Protein AF-A0A1F4D8T1-F1 (afdb_monomer_lite)

Foldseek 3Di:
DVPDDDDDDDDDDDDDDDDDPVQPDDDPVSVVVVCVVPPPPDDDDDPDPPDPNNVVVVVVVPPDDDDDDDDPPDDPVVLVVVLVVLVVCCVDPVSQVVCVVVVHHDDRDHPVVVVVVVVVVCVVVVVVCVVVVPDDD

Secondary structure (DSSP, 8-state):
--S-----------------TTS--SSHHHHHHHHHHSTTT-----SSTTSHHHHHHHHHHTPPP------TT--HHHHHHHHHHHHHHTT-HHHHHHHHHTTPPP----HHHHHHHHHHHHHHHHHHHHHTT----

pLDDT: mean 84.12, std 7.88, range [50.38, 94.56]

Sequence (137 aa):
MKDFTYIANMCSFPLLLVSHPSLPVKNVKELIALAKARPNEIVYSSPGVGNTGHLAAALFESYAWGGMIGPANMPRDVVNRLNQAIVDTLKQKDVIDRMLSEGTVPTPSSPDEFLSYMKSELKKWGDVVKMAGIKPE

Radius of gyration: 20.07 Å; chains: 1; bounding box: 47×39×62 Å

Structure (mmCIF, N/CA/C/O backbone):
data_AF-A0A1F4D8T1-F1
#
_entry.id   AF-A0A1F4D8T1-F1
#
loop_
_atom_site.group_PDB
_atom_site.id
_atom_site.type_symbol
_atom_site.label_atom_id
_atom_site.label_alt_id
_atom_site.label_comp_id
_atom_site.label_asym_id
_atom_site.label_entity_id
_atom_site.label_seq_id
_atom_site.pdbx_PDB_ins_code
_atom_site.Cartn_x
_atom_site.Cartn_y
_atom_site.Cartn_z
_atom_site.occupancy
_atom_site.B_iso_or_equiv
_atom_site.auth_seq_id
_atom_site.auth_comp_id
_atom_site.auth_asym_id
_atom_site.auth_atom_id
_atom_site.pdbx_PDB_model_num
ATOM 1 N N . MET A 1 1 ? -24.060 5.078 -28.770 1.00 50.38 1 MET A N 1
ATOM 2 C CA . MET A 1 1 ? -23.381 3.761 -28.880 1.00 50.38 1 MET A CA 1
ATOM 3 C C . MET A 1 1 ? -24.058 2.805 -29.872 1.00 50.38 1 MET A C 1
ATOM 5 O O . MET A 1 1 ? -23.586 1.689 -30.008 1.00 50.38 1 MET A O 1
ATOM 9 N N . LYS A 1 2 ? -25.120 3.215 -30.591 1.00 52.91 2 LYS A N 1
ATOM 10 C CA 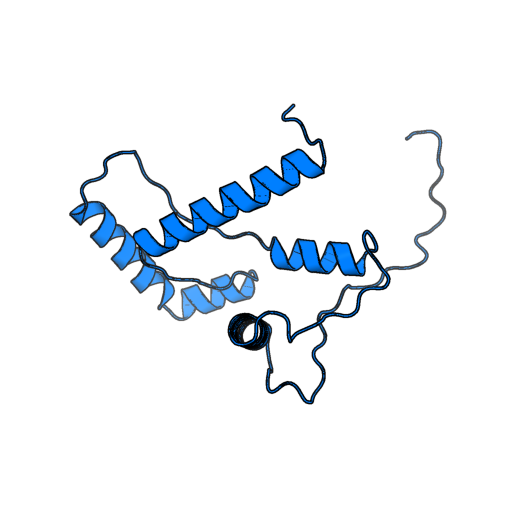. LYS A 1 2 ? -25.773 2.390 -31.629 1.00 52.91 2 LYS A CA 1
ATOM 11 C C . LYS A 1 2 ? -25.198 2.612 -33.039 1.00 52.91 2 LYS A C 1
ATOM 13 O O . LYS A 1 2 ? -25.586 1.911 -33.961 1.00 52.91 2 LYS A O 1
ATOM 18 N N . ASP A 1 3 ? -24.257 3.544 -33.183 1.00 74.44 3 ASP A N 1
ATOM 19 C CA . ASP A 1 3 ? -23.748 4.015 -34.479 1.00 74.44 3 ASP A CA 1
ATOM 20 C C . ASP A 1 3 ? -22.433 3.340 -34.912 1.00 74.44 3 ASP A C 1
ATOM 22 O O . ASP A 1 3 ? -21.837 3.731 -35.910 1.00 74.44 3 ASP A O 1
ATOM 26 N N . PHE A 1 4 ? -21.959 2.330 -34.172 1.00 80.69 4 PHE A N 1
ATOM 27 C CA . PHE A 1 4 ? -20.694 1.647 -34.456 1.00 80.69 4 PHE A CA 1
ATOM 28 C C . PHE A 1 4 ? -20.877 0.130 -34.551 1.00 80.69 4 PHE A C 1
ATOM 30 O O . PHE A 1 4 ? -21.527 -0.479 -33.704 1.00 80.69 4 PHE A O 1
ATOM 37 N N . THR A 1 5 ? -20.256 -0.477 -35.568 1.00 80.06 5 THR A N 1
ATOM 38 C CA . THR A 1 5 ? -20.125 -1.936 -35.713 1.00 80.06 5 THR A CA 1
ATOM 39 C C . THR A 1 5 ? -18.718 -2.349 -35.288 1.00 80.06 5 THR A C 1
ATOM 41 O O . THR A 1 5 ? -17.734 -1.841 -35.822 1.00 80.06 5 THR A O 1
ATOM 44 N N . TYR A 1 6 ? -18.611 -3.253 -34.316 1.00 81.88 6 TYR A N 1
ATOM 45 C CA . TYR A 1 6 ? -17.326 -3.751 -33.819 1.00 81.88 6 TYR A CA 1
ATOM 46 C C . TYR A 1 6 ? -16.722 -4.747 -34.818 1.00 81.88 6 TYR A C 1
ATOM 48 O O . TYR A 1 6 ? -17.368 -5.734 -35.158 1.00 81.88 6 TYR A O 1
ATOM 56 N N . ILE A 1 7 ? -15.498 -4.486 -35.289 1.00 84.94 7 ILE A N 1
ATOM 57 C CA . ILE A 1 7 ? -14.837 -5.297 -36.328 1.00 84.94 7 ILE A CA 1
ATOM 58 C C . ILE A 1 7 ? -13.901 -6.349 -35.712 1.00 84.94 7 ILE A C 1
ATOM 60 O O . ILE A 1 7 ? -14.091 -7.535 -35.958 1.00 84.94 7 ILE A O 1
ATOM 64 N N . ALA A 1 8 ? -12.915 -5.951 -34.897 1.00 77.38 8 ALA A N 1
ATOM 65 C CA . ALA A 1 8 ? -12.037 -6.877 -34.167 1.00 77.38 8 ALA A CA 1
ATOM 66 C C . ALA A 1 8 ? -11.209 -6.158 -33.082 1.00 77.38 8 ALA A C 1
ATOM 68 O O . ALA A 1 8 ? -10.909 -4.970 -33.210 1.00 77.38 8 ALA A O 1
ATOM 69 N N . ASN A 1 9 ? -10.791 -6.885 -32.037 1.00 75.56 9 ASN A N 1
ATOM 70 C CA . ASN A 1 9 ? -9.726 -6.449 -31.125 1.00 75.56 9 ASN A CA 1
ATOM 71 C C . ASN A 1 9 ? -8.366 -6.764 -31.770 1.00 75.56 9 ASN A C 1
ATOM 73 O O . ASN A 1 9 ? -8.139 -7.906 -32.159 1.00 75.56 9 ASN A O 1
ATOM 77 N N . MET A 1 10 ? -7.484 -5.769 -31.902 1.00 75.62 10 MET A N 1
ATOM 78 C CA . MET A 1 10 ? -6.197 -5.961 -32.583 1.00 75.62 10 MET A CA 1
ATOM 79 C C . MET A 1 10 ? -5.034 -6.266 -31.637 1.00 75.62 10 MET A C 1
ATOM 81 O O . MET A 1 10 ? -4.175 -7.068 -31.985 1.00 75.62 10 MET A O 1
ATOM 85 N N . CYS A 1 11 ? -4.989 -5.643 -30.457 1.00 60.56 11 CYS A N 1
ATOM 86 C CA . CYS A 1 11 ? -3.886 -5.811 -29.516 1.00 60.56 11 CYS A CA 1
ATOM 87 C C . CYS A 1 11 ? -4.378 -5.707 -28.072 1.00 60.56 11 CYS A C 1
ATOM 89 O O . CYS A 1 11 ? -5.151 -4.812 -27.727 1.00 60.56 11 CYS A O 1
ATOM 91 N N . SER A 1 12 ? -3.827 -6.563 -27.215 1.00 76.75 12 SER A N 1
ATOM 92 C CA . SER A 1 12 ? -3.880 -6.432 -25.763 1.00 76.75 12 SER A CA 1
ATOM 93 C C . SER A 1 12 ? -2.467 -6.631 -25.227 1.00 76.75 12 SER A C 1
ATOM 95 O O . SER A 1 12 ? -1.820 -7.623 -25.561 1.00 76.75 12 SER A O 1
ATOM 97 N N . PHE A 1 13 ? -1.972 -5.679 -24.437 1.00 71.25 13 PHE A N 1
ATOM 98 C CA . PHE A 1 13 ? -0.647 -5.756 -23.826 1.00 71.25 13 PHE A CA 1
ATOM 99 C C . PHE A 1 13 ? -0.795 -5.691 -22.307 1.00 71.25 13 PHE A C 1
ATOM 101 O O . PHE A 1 13 ? -1.361 -4.716 -21.802 1.00 71.25 13 PHE A O 1
ATOM 108 N N . PRO A 1 14 ? -0.302 -6.694 -21.562 1.00 75.81 14 PRO A N 1
ATOM 109 C CA . PRO A 1 14 ? -0.266 -6.604 -20.114 1.00 75.81 14 PRO A CA 1
ATOM 110 C C . PRO A 1 14 ? 0.752 -5.541 -19.692 1.00 75.81 14 PRO A C 1
ATOM 112 O O . PRO A 1 14 ? 1.855 -5.460 -20.235 1.00 75.81 14 PRO A O 1
ATOM 115 N N . LEU A 1 15 ? 0.392 -4.739 -18.694 1.00 81.50 15 LEU A N 1
ATOM 116 C CA . LEU A 1 15 ? 1.333 -3.846 -18.028 1.00 81.50 15 LEU A CA 1
ATOM 117 C C . LEU A 1 15 ? 2.127 -4.658 -17.008 1.00 81.50 15 LEU A C 1
ATOM 119 O O . LEU A 1 15 ? 1.545 -5.270 -16.115 1.00 81.50 15 LEU A O 1
ATOM 123 N N . LEU A 1 16 ? 3.450 -4.675 -17.155 1.00 84.12 16 LEU A N 1
ATOM 124 C CA . LEU A 1 16 ? 4.348 -5.440 -16.295 1.00 84.12 16 LEU A CA 1
ATOM 125 C C . LEU A 1 16 ? 5.261 -4.503 -15.511 1.00 84.12 16 LEU A C 1
ATOM 127 O O . LEU A 1 16 ? 5.843 -3.574 -16.071 1.00 84.12 16 LEU A O 1
ATOM 131 N N . LEU A 1 17 ? 5.430 -4.792 -14.222 1.00 85.88 17 LEU A N 1
ATOM 132 C CA . LEU A 1 17 ? 6.467 -4.182 -13.402 1.00 85.88 17 LEU A CA 1
ATOM 133 C C . LEU A 1 17 ? 7.744 -5.021 -13.519 1.00 85.88 17 LEU A C 1
ATOM 135 O O . LEU A 1 17 ? 7.758 -6.185 -13.124 1.00 85.88 17 LEU A O 1
ATOM 139 N N . VAL A 1 18 ? 8.812 -4.432 -14.058 1.00 86.06 18 VAL A N 1
ATOM 140 C CA . VAL A 1 18 ? 10.098 -5.110 -14.273 1.00 86.06 18 VAL A CA 1
ATOM 141 C C . VAL A 1 18 ? 11.210 -4.307 -13.607 1.00 86.06 18 VAL A C 1
ATOM 143 O O . VAL A 1 18 ? 11.374 -3.120 -13.884 1.00 86.06 18 VAL A O 1
ATOM 146 N N . SER A 1 19 ? 11.987 -4.951 -12.737 1.00 89.25 19 SER A N 1
ATOM 147 C CA . SER A 1 19 ? 13.187 -4.371 -12.127 1.00 89.25 19 SER A CA 1
ATOM 148 C C . SER A 1 19 ? 14.446 -4.820 -12.866 1.00 89.25 19 SER A C 1
ATOM 150 O O . SER A 1 19 ? 14.559 -5.977 -13.272 1.00 89.25 19 SER A O 1
ATOM 152 N N . HIS A 1 20 ? 15.424 -3.924 -13.006 1.00 88.69 20 HIS A N 1
ATOM 153 C CA . HIS A 1 20 ? 16.726 -4.279 -13.573 1.00 88.69 20 HIS A CA 1
ATOM 154 C C . HIS A 1 20 ? 17.476 -5.263 -12.645 1.00 88.69 20 HIS A C 1
ATOM 156 O O . HIS A 1 20 ? 17.452 -5.047 -11.431 1.00 88.69 20 HIS A O 1
ATOM 162 N N . PRO A 1 21 ? 18.193 -6.286 -13.161 1.00 88.38 21 PRO A N 1
ATOM 163 C CA . PRO A 1 21 ? 18.888 -7.286 -12.335 1.00 88.38 21 PRO A CA 1
ATOM 164 C C . PRO A 1 21 ? 19.937 -6.731 -11.361 1.00 88.38 21 PRO A C 1
ATOM 166 O O . PRO A 1 21 ? 20.321 -7.413 -10.417 1.00 88.38 21 PRO A O 1
ATOM 169 N N . SER A 1 22 ? 20.421 -5.504 -11.584 1.00 90.12 22 SER A N 1
ATOM 170 C CA . SER A 1 22 ? 21.349 -4.831 -10.662 1.00 90.12 22 SER A CA 1
ATOM 171 C C . SER A 1 22 ? 20.680 -4.332 -9.380 1.00 90.12 22 SER A C 1
ATOM 173 O O . SER A 1 22 ? 21.378 -3.998 -8.424 1.00 90.12 22 SER A O 1
ATOM 175 N N . LEU A 1 23 ? 19.348 -4.229 -9.354 1.00 89.62 23 LEU A N 1
ATOM 176 C CA . LEU A 1 23 ? 18.618 -3.908 -8.137 1.00 89.62 23 LEU A CA 1
ATOM 177 C C . LEU A 1 23 ? 18.536 -5.178 -7.280 1.00 89.62 23 LEU A C 1
ATOM 179 O O . LEU A 1 23 ? 18.072 -6.206 -7.772 1.00 89.62 23 LEU A O 1
ATOM 183 N N . PRO A 1 24 ? 18.944 -5.133 -6.000 1.00 90.19 24 PRO A N 1
ATOM 184 C CA . PRO A 1 24 ? 18.922 -6.294 -5.114 1.00 90.19 24 PRO A CA 1
ATOM 185 C C . PRO A 1 24 ? 17.504 -6.554 -4.577 1.00 90.19 24 PRO A C 1
ATOM 187 O O . PRO A 1 24 ? 17.299 -6.630 -3.370 1.00 90.19 24 PRO A O 1
ATOM 190 N N . VAL A 1 25 ? 16.513 -6.632 -5.469 1.00 93.19 25 VAL A N 1
ATOM 191 C CA . VAL A 1 25 ? 15.096 -6.823 -5.139 1.00 93.19 25 VAL A CA 1
ATOM 192 C C . VAL A 1 25 ? 14.527 -7.964 -5.972 1.00 93.19 25 VAL A C 1
ATOM 194 O O . VAL A 1 25 ? 14.773 -8.061 -7.172 1.00 93.19 25 VAL A O 1
ATOM 197 N N . LYS A 1 26 ? 13.773 -8.850 -5.330 1.00 89.31 26 LYS A N 1
ATOM 198 C CA . LYS A 1 26 ? 13.195 -10.051 -5.953 1.00 89.31 26 LYS A CA 1
ATOM 199 C C . LYS A 1 26 ? 11.677 -10.013 -6.030 1.00 89.31 26 LYS A C 1
ATOM 201 O O . LYS A 1 26 ? 11.063 -10.892 -6.626 1.00 89.31 26 LYS A O 1
ATOM 206 N N . ASN A 1 27 ? 11.065 -9.028 -5.389 1.00 85.25 27 ASN A N 1
ATOM 207 C CA . ASN A 1 27 ? 9.624 -8.879 -5.318 1.00 85.25 27 ASN A CA 1
ATOM 208 C C . ASN A 1 27 ? 9.244 -7.408 -5.117 1.00 85.25 27 ASN A C 1
ATOM 210 O O . ASN A 1 27 ? 10.075 -6.546 -4.823 1.00 85.25 27 ASN A O 1
ATOM 214 N N . VAL A 1 28 ? 7.948 -7.141 -5.254 1.00 86.06 28 VAL A N 1
ATOM 215 C CA . VAL A 1 28 ? 7.363 -5.804 -5.129 1.00 86.06 28 VAL A CA 1
ATOM 216 C C . VAL A 1 28 ? 7.621 -5.189 -3.749 1.00 86.06 28 VAL A C 1
ATOM 218 O O . VAL A 1 28 ? 7.919 -4.002 -3.654 1.00 86.06 28 VAL A O 1
ATOM 221 N N . LYS A 1 29 ? 7.561 -5.987 -2.675 1.00 81.56 29 LYS A N 1
ATOM 222 C CA . LYS A 1 29 ? 7.782 -5.512 -1.301 1.00 81.56 29 LYS A CA 1
ATOM 223 C C . LYS A 1 29 ? 9.200 -4.971 -1.116 1.00 81.56 29 LYS A C 1
ATOM 225 O O . LYS A 1 29 ? 9.373 -3.891 -0.556 1.00 81.56 29 LYS A O 1
ATOM 230 N N . GLU A 1 30 ? 10.199 -5.694 -1.612 1.00 86.44 30 GLU A N 1
ATOM 231 C CA . GLU A 1 30 ? 11.603 -5.275 -1.589 1.00 86.44 30 GLU A CA 1
ATOM 232 C C . GLU A 1 30 ? 11.841 -4.040 -2.462 1.00 86.44 30 GLU A C 1
ATOM 234 O O . GLU A 1 30 ? 12.541 -3.125 -2.033 1.00 86.44 30 GLU A O 1
ATOM 239 N N . LEU A 1 31 ? 11.209 -3.961 -3.639 1.00 88.81 31 LEU A N 1
ATOM 240 C CA . LEU A 1 31 ? 11.286 -2.781 -4.504 1.00 88.81 31 LEU A CA 1
ATOM 241 C C . LEU A 1 31 ? 10.703 -1.533 -3.827 1.00 88.81 31 LEU A C 1
ATOM 243 O O . LEU A 1 31 ? 11.338 -0.481 -3.842 1.00 88.81 31 LEU A O 1
ATOM 247 N N . ILE A 1 32 ? 9.535 -1.650 -3.185 1.00 85.88 32 ILE A N 1
ATOM 248 C CA . ILE A 1 32 ? 8.918 -0.551 -2.428 1.00 85.88 32 ILE A CA 1
ATOM 249 C C . ILE A 1 32 ? 9.809 -0.143 -1.250 1.00 85.88 32 ILE A C 1
ATOM 251 O O . ILE A 1 32 ? 10.022 1.048 -1.027 1.00 85.88 32 ILE A O 1
ATOM 255 N N . ALA A 1 33 ? 10.338 -1.111 -0.494 1.00 86.31 33 ALA A N 1
ATOM 256 C CA . ALA A 1 33 ? 11.232 -0.831 0.626 1.00 86.31 33 ALA A CA 1
ATOM 257 C C . ALA A 1 33 ? 12.499 -0.092 0.164 1.00 86.31 33 ALA A C 1
ATOM 259 O O . ALA A 1 33 ? 12.891 0.898 0.781 1.00 86.31 33 ALA A O 1
ATOM 260 N N . LEU A 1 34 ? 13.091 -0.522 -0.955 1.00 89.31 34 LEU A N 1
ATOM 261 C CA . LEU A 1 34 ? 14.260 0.120 -1.550 1.00 89.31 34 LEU A CA 1
ATOM 262 C C . LEU A 1 34 ? 13.948 1.545 -2.027 1.00 89.31 34 LEU A C 1
ATOM 264 O O . LEU A 1 34 ? 14.711 2.460 -1.728 1.00 89.31 34 LEU A O 1
ATOM 268 N N . ALA A 1 35 ? 12.820 1.747 -2.712 1.00 88.19 35 ALA A N 1
ATOM 269 C CA . ALA A 1 35 ? 12.391 3.064 -3.180 1.00 88.19 35 ALA A CA 1
ATOM 270 C C . ALA A 1 35 ? 12.125 4.041 -2.021 1.00 88.19 35 ALA A C 1
ATOM 272 O O . ALA A 1 35 ? 12.488 5.211 -2.108 1.00 88.19 35 ALA A O 1
ATOM 273 N N . LYS A 1 36 ? 11.557 3.563 -0.903 1.00 84.75 36 LYS A N 1
ATOM 274 C CA . LYS A 1 36 ? 11.373 4.368 0.318 1.00 84.75 36 LYS A CA 1
ATOM 275 C C . LYS A 1 36 ? 12.695 4.713 1.004 1.00 84.75 36 LYS A C 1
ATOM 277 O O . LYS A 1 36 ? 12.836 5.816 1.519 1.00 84.75 36 LYS A O 1
ATOM 282 N N . ALA A 1 37 ? 13.651 3.783 1.019 1.00 89.62 37 ALA A N 1
ATOM 283 C CA . ALA A 1 37 ? 14.971 4.006 1.605 1.00 89.62 37 ALA A CA 1
ATOM 284 C C . ALA A 1 37 ? 15.845 4.963 0.772 1.00 89.62 37 ALA A C 1
ATOM 286 O O . ALA A 1 37 ? 16.775 5.556 1.314 1.00 89.62 37 ALA A O 1
ATOM 287 N N . ARG A 1 38 ? 15.558 5.102 -0.530 1.00 89.62 38 ARG A N 1
ATOM 288 C CA . ARG A 1 38 ? 16.309 5.929 -1.488 1.00 89.62 38 ARG A CA 1
ATOM 289 C C . ARG A 1 38 ? 15.375 6.851 -2.283 1.00 89.62 38 ARG A C 1
ATOM 291 O O . ARG A 1 38 ? 15.143 6.620 -3.476 1.00 89.62 38 ARG A O 1
ATOM 298 N N . PRO A 1 39 ? 14.792 7.873 -1.632 1.00 84.81 39 PRO A N 1
ATOM 299 C CA . PRO A 1 39 ? 13.869 8.780 -2.301 1.00 84.81 39 PRO A CA 1
ATOM 300 C C . PRO A 1 39 ? 14.559 9.478 -3.482 1.00 84.81 39 PRO A C 1
ATOM 302 O O . PRO A 1 39 ? 15.692 9.934 -3.364 1.00 84.81 39 PRO A O 1
ATOM 305 N N . ASN A 1 40 ? 13.857 9.581 -4.613 1.00 85.25 40 ASN A N 1
ATOM 306 C CA . ASN A 1 40 ? 14.313 10.194 -5.873 1.00 85.25 40 ASN A CA 1
ATOM 307 C C . ASN A 1 40 ? 15.442 9.470 -6.636 1.00 85.25 40 ASN A C 1
ATOM 309 O O . ASN A 1 40 ? 15.849 9.956 -7.688 1.00 85.25 40 ASN A O 1
ATOM 313 N N . GLU A 1 41 ? 15.927 8.315 -6.173 1.00 87.38 41 GLU A N 1
ATOM 314 C CA . GLU A 1 41 ? 16.955 7.543 -6.897 1.00 87.38 41 GLU A CA 1
ATOM 315 C C . GLU A 1 41 ? 16.365 6.447 -7.792 1.00 87.38 41 GLU A C 1
ATOM 317 O O . GLU A 1 41 ? 16.941 6.093 -8.822 1.00 87.38 41 GLU A O 1
ATOM 322 N N . ILE A 1 42 ? 15.210 5.895 -7.410 1.00 86.44 42 ILE A N 1
ATOM 323 C CA . ILE A 1 42 ? 14.523 4.876 -8.204 1.00 86.44 42 ILE A CA 1
ATOM 324 C C . ILE A 1 42 ? 13.606 5.574 -9.205 1.00 86.44 42 ILE A C 1
ATOM 326 O O . ILE A 1 42 ? 12.531 6.060 -8.860 1.00 86.44 42 ILE A O 1
ATOM 330 N N . VAL A 1 43 ? 14.045 5.609 -10.459 1.00 84.19 43 VAL A N 1
ATOM 331 C CA . VAL A 1 43 ? 13.247 6.085 -11.591 1.00 84.19 43 VAL A CA 1
ATOM 332 C C . VAL A 1 43 ? 12.566 4.908 -12.284 1.00 84.19 43 VAL A C 1
ATOM 334 O O . VAL A 1 43 ? 13.099 3.799 -12.320 1.00 84.19 43 VAL A O 1
ATOM 337 N N . TYR A 1 44 ? 11.391 5.147 -12.860 1.00 84.06 44 TYR A N 1
ATOM 338 C CA . TYR A 1 44 ? 10.708 4.176 -13.712 1.00 84.06 44 TYR A CA 1
ATOM 339 C C . TYR A 1 44 ? 10.642 4.701 -15.148 1.00 84.06 44 TYR A C 1
ATOM 341 O O . TYR A 1 44 ? 10.671 5.909 -15.388 1.00 84.06 44 TYR A O 1
ATOM 349 N N . SER A 1 45 ? 10.573 3.788 -16.116 1.00 81.81 45 SER A N 1
ATOM 350 C CA . SER A 1 45 ? 10.445 4.161 -17.523 1.00 81.81 45 SER A CA 1
ATOM 351 C C . SER A 1 45 ? 9.010 4.595 -17.821 1.00 81.81 45 SER A C 1
ATOM 353 O O . SER A 1 45 ? 8.064 3.847 -17.580 1.00 81.81 45 SER A O 1
ATOM 355 N N . SER A 1 46 ? 8.852 5.800 -18.363 1.00 80.12 46 SER A N 1
ATOM 356 C CA . SER A 1 46 ? 7.580 6.310 -18.865 1.00 80.12 46 SER A CA 1
ATOM 357 C C . SER A 1 46 ? 7.815 7.040 -20.185 1.00 80.12 46 SER A C 1
ATOM 359 O O . SER A 1 46 ? 8.707 7.887 -20.245 1.00 80.12 46 SER A O 1
ATOM 361 N N . PRO A 1 47 ? 7.019 6.781 -21.237 1.00 81.12 47 PRO A N 1
ATOM 362 C CA . PRO A 1 47 ? 7.091 7.543 -22.483 1.00 81.12 47 PRO A CA 1
ATOM 363 C C . PRO A 1 47 ? 6.471 8.950 -22.361 1.00 81.12 47 PRO A C 1
ATOM 365 O O . PRO A 1 47 ? 6.420 9.678 -23.347 1.00 81.12 47 PRO A O 1
ATOM 368 N N . GLY A 1 48 ? 5.984 9.341 -21.178 1.00 82.12 48 GLY A N 1
ATOM 369 C CA . GLY A 1 48 ? 5.510 10.694 -20.897 1.00 82.12 48 GLY A CA 1
ATOM 370 C C . GLY A 1 48 ? 4.269 10.739 -20.008 1.00 82.12 48 GLY A C 1
ATOM 371 O O . GLY A 1 48 ? 3.601 9.732 -19.759 1.00 82.12 48 GLY A O 1
ATOM 372 N N . VAL A 1 49 ? 3.949 11.945 -19.535 1.00 84.94 49 VAL A N 1
ATOM 373 C CA . VAL A 1 49 ? 2.768 12.209 -18.706 1.00 84.94 49 VAL A CA 1
ATOM 374 C C . VAL A 1 49 ? 1.494 11.868 -19.483 1.00 84.94 49 VAL A C 1
ATOM 376 O O . VAL A 1 49 ? 1.235 12.407 -20.551 1.00 84.94 49 VAL A O 1
ATOM 379 N N . GLY A 1 50 ? 0.693 10.964 -18.926 1.00 79.69 50 GLY A N 1
ATOM 380 C CA . GLY A 1 50 ? -0.640 10.601 -19.420 1.00 79.69 50 GLY A CA 1
ATOM 381 C C . GLY A 1 50 ? -0.647 9.360 -20.311 1.00 79.69 50 GLY A C 1
ATOM 382 O O . GLY A 1 50 ? -1.713 8.864 -20.659 1.00 79.69 50 GLY A O 1
ATOM 383 N N . ASN A 1 51 ? 0.527 8.813 -20.636 1.00 87.62 51 ASN A N 1
ATOM 384 C CA . ASN A 1 51 ? 0.614 7.520 -21.299 1.00 87.62 51 ASN A CA 1
ATOM 385 C C . ASN A 1 51 ? 0.199 6.375 -20.358 1.00 87.62 51 ASN A C 1
ATOM 387 O O . ASN A 1 51 ? 0.319 6.485 -19.138 1.00 87.62 51 ASN A O 1
ATOM 391 N N . THR A 1 52 ? -0.213 5.242 -20.926 1.00 82.31 52 THR A N 1
ATOM 392 C CA . THR A 1 52 ? -0.542 4.006 -20.210 1.00 82.31 52 THR A CA 1
ATOM 393 C C . THR A 1 52 ? 0.500 3.619 -19.156 1.00 82.31 52 THR A C 1
ATOM 395 O O . THR A 1 52 ? 0.110 3.266 -18.051 1.00 82.31 52 THR A O 1
ATOM 398 N N . GLY A 1 53 ? 1.806 3.746 -19.431 1.00 82.56 53 GLY A N 1
ATOM 399 C CA . GLY A 1 53 ? 2.854 3.466 -18.435 1.00 82.56 53 GLY A CA 1
ATOM 400 C C . GLY A 1 53 ? 2.850 4.434 -17.241 1.00 82.56 53 GLY A C 1
ATOM 401 O O . GLY A 1 53 ? 3.011 4.008 -16.099 1.00 82.56 53 GLY A O 1
ATOM 402 N N . HIS A 1 54 ? 2.590 5.724 -17.481 1.00 82.69 54 HIS A N 1
ATOM 403 C CA . HIS A 1 54 ? 2.421 6.721 -16.417 1.00 82.69 54 HIS A CA 1
ATOM 404 C C . HIS A 1 54 ? 1.177 6.435 -15.572 1.00 82.69 54 HIS A C 1
ATOM 406 O O . HIS A 1 54 ? 1.246 6.435 -14.345 1.00 82.69 54 HIS A O 1
ATOM 412 N N . LEU A 1 55 ? 0.045 6.155 -16.224 1.00 84.31 55 LEU A N 1
ATOM 413 C CA . LEU A 1 55 ? -1.213 5.847 -15.543 1.00 84.31 55 LEU A CA 1
ATOM 414 C C . LEU A 1 55 ? -1.129 4.529 -14.766 1.00 84.31 55 LEU A C 1
ATOM 416 O O . LEU A 1 55 ? -1.684 4.432 -13.680 1.00 84.31 55 LEU A O 1
ATOM 420 N N . ALA A 1 56 ? -0.392 3.541 -15.278 1.00 82.81 56 ALA A N 1
ATOM 421 C CA . ALA A 1 56 ? -0.119 2.289 -14.583 1.00 82.81 56 ALA A CA 1
ATOM 422 C C . ALA A 1 56 ? 0.699 2.507 -13.307 1.00 82.81 56 ALA A C 1
ATOM 424 O O . ALA A 1 56 ? 0.384 1.918 -12.280 1.00 82.81 56 ALA A O 1
ATOM 425 N N . ALA A 1 57 ? 1.720 3.367 -13.354 1.00 81.62 57 ALA A N 1
ATOM 426 C CA . ALA A 1 57 ? 2.499 3.726 -12.173 1.00 81.62 57 ALA A CA 1
ATOM 427 C C . ALA A 1 57 ? 1.644 4.479 -11.141 1.00 81.62 57 ALA A C 1
ATOM 429 O O . ALA A 1 57 ? 1.720 4.172 -9.955 1.00 81.62 57 ALA A O 1
ATOM 430 N N . ALA A 1 58 ? 0.781 5.397 -11.589 1.00 81.75 58 ALA A N 1
ATOM 431 C CA . ALA A 1 58 ? -0.176 6.079 -10.719 1.00 81.75 58 ALA A CA 1
ATOM 432 C C . ALA A 1 58 ? -1.205 5.105 -10.109 1.00 81.75 58 ALA A C 1
ATOM 434 O O . ALA A 1 58 ? -1.515 5.208 -8.928 1.00 81.75 58 ALA A O 1
ATOM 435 N N . LEU A 1 59 ? -1.685 4.124 -10.882 1.00 79.19 59 LEU A N 1
ATOM 436 C CA . LEU A 1 59 ? -2.588 3.071 -10.406 1.00 79.19 59 LEU A CA 1
ATOM 437 C C . LEU A 1 59 ? -1.897 2.123 -9.416 1.00 79.19 59 LEU A C 1
ATOM 439 O O . LEU A 1 59 ? -2.487 1.695 -8.429 1.00 79.19 59 LEU A O 1
ATOM 443 N N . PHE A 1 60 ? -0.636 1.789 -9.675 1.00 80.62 60 PHE A N 1
ATOM 444 C CA . PHE A 1 60 ? 0.190 0.994 -8.772 1.00 80.62 60 PHE A CA 1
ATOM 445 C C . PHE A 1 60 ? 0.440 1.735 -7.454 1.00 80.62 60 PHE A C 1
ATOM 447 O O . PHE A 1 60 ? 0.390 1.139 -6.383 1.00 80.62 60 PHE A O 1
ATOM 454 N N . GLU A 1 61 ? 0.645 3.049 -7.517 1.00 75.50 61 GLU A N 1
ATOM 455 C CA . GLU A 1 61 ? 0.706 3.904 -6.334 1.00 75.50 61 GLU A CA 1
ATOM 456 C C . GLU A 1 61 ? -0.652 4.001 -5.618 1.00 75.50 61 GLU A C 1
ATOM 458 O O . GLU A 1 61 ? -0.699 4.146 -4.398 1.00 75.50 61 GLU A O 1
ATOM 463 N N . SER A 1 62 ? -1.758 3.913 -6.361 1.00 69.19 62 SER A N 1
ATOM 464 C CA . SER A 1 62 ? -3.120 3.974 -5.828 1.00 69.19 62 SER A CA 1
ATOM 465 C C . SER A 1 62 ? -3.679 2.625 -5.393 1.00 69.19 62 SER A C 1
ATOM 467 O O . SER A 1 62 ? -4.880 2.543 -5.126 1.00 69.19 62 SER A O 1
ATOM 469 N N . TYR A 1 63 ? -2.872 1.559 -5.395 1.00 69.81 63 TYR A N 1
ATOM 470 C CA . TYR A 1 63 ? -3.357 0.229 -5.049 1.00 69.81 63 TYR A CA 1
ATOM 471 C C . TYR A 1 63 ? -4.025 0.282 -3.672 1.00 69.81 63 TYR A C 1
ATOM 473 O O . TYR A 1 63 ? -3.448 0.779 -2.703 1.00 69.81 63 TYR A O 1
ATOM 481 N N . ALA A 1 64 ? -5.288 -0.143 -3.634 1.00 62.72 64 ALA A N 1
ATOM 482 C CA . ALA A 1 64 ? -6.205 0.212 -2.565 1.00 62.72 64 ALA A CA 1
ATOM 483 C C . ALA A 1 64 ? -5.726 -0.319 -1.212 1.00 62.72 64 ALA A C 1
ATOM 485 O O . ALA A 1 64 ? -5.464 -1.511 -1.042 1.00 62.72 64 ALA A O 1
ATOM 486 N N . TRP A 1 65 ? -5.647 0.583 -0.238 1.00 71.25 65 TRP A N 1
ATOM 487 C CA . TRP A 1 65 ? -5.463 0.231 1.158 1.00 71.25 65 TRP A CA 1
ATOM 488 C C . TRP A 1 65 ? -6.829 0.042 1.819 1.00 71.25 65 TRP A C 1
ATOM 490 O O . TRP A 1 65 ? -7.799 0.730 1.503 1.00 71.25 65 TRP A O 1
ATOM 500 N N . GLY A 1 66 ? -6.903 -0.904 2.751 1.00 73.56 66 GLY A N 1
ATOM 501 C CA . GLY A 1 66 ? -8.069 -1.122 3.601 1.00 73.56 66 GLY A CA 1
ATOM 502 C C . GLY A 1 66 ? -7.705 -0.860 5.056 1.00 73.56 66 GLY A C 1
ATOM 503 O O . GLY A 1 66 ? -6.610 -1.207 5.495 1.00 73.56 66 GLY A O 1
ATOM 504 N N . GLY A 1 67 ? -8.615 -0.256 5.814 1.00 80.75 67 GLY A N 1
ATOM 505 C CA . GLY A 1 67 ? -8.428 -0.023 7.242 1.00 80.75 67 GLY A CA 1
ATOM 506 C C . GLY A 1 67 ? -9.755 0.031 7.989 1.00 80.75 67 GLY A C 1
ATOM 507 O O . GLY A 1 67 ? -10.801 0.300 7.400 1.00 80.75 67 GLY A O 1
ATOM 508 N N . MET A 1 68 ? -9.717 -0.254 9.290 1.00 84.50 68 MET A N 1
ATOM 509 C CA . MET A 1 68 ? -10.900 -0.229 10.150 1.00 84.50 68 MET A CA 1
ATOM 510 C C . MET A 1 68 ? -10.979 1.095 10.903 1.00 84.50 68 MET A C 1
ATOM 512 O O . MET A 1 68 ? -10.034 1.494 11.582 1.00 84.50 68 MET A O 1
ATOM 516 N N . ILE A 1 69 ? -12.136 1.746 10.820 1.00 86.69 69 ILE A N 1
ATOM 517 C CA . ILE A 1 69 ? -12.476 2.933 11.606 1.00 86.69 69 ILE A CA 1
ATOM 518 C C . ILE A 1 69 ? -13.670 2.613 12.506 1.00 86.69 69 ILE A C 1
ATOM 520 O O . ILE A 1 69 ? -14.562 1.859 12.123 1.00 86.69 69 ILE A O 1
ATOM 524 N N . GLY A 1 70 ? -13.673 3.167 13.716 1.00 87.81 70 GLY A N 1
ATOM 525 C CA . GLY A 1 70 ? -14.789 3.055 14.655 1.00 87.81 70 GLY A CA 1
ATOM 526 C C . GLY A 1 70 ? -15.398 4.421 14.982 1.00 87.81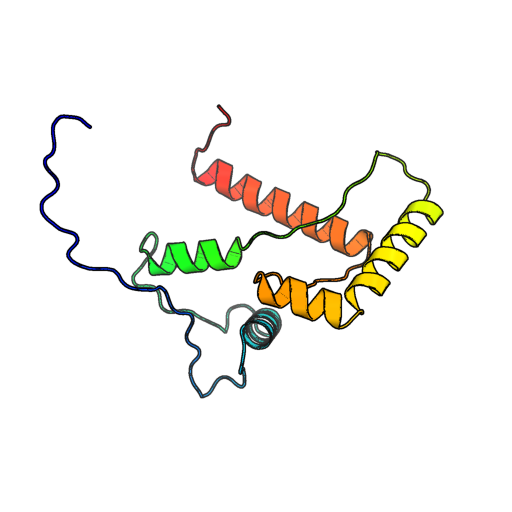 70 GLY A C 1
ATOM 527 O O . GLY A 1 70 ? -14.952 5.436 14.442 1.00 87.81 70 GLY A O 1
ATOM 528 N N . PRO A 1 71 ? -16.407 4.468 15.870 1.00 90.00 71 PRO A N 1
ATOM 529 C CA . PRO A 1 71 ? -17.040 5.714 16.295 1.00 90.00 71 PRO A CA 1
ATOM 530 C C . PRO A 1 71 ? -16.050 6.719 16.897 1.00 90.00 71 PRO A C 1
ATOM 532 O O . PRO A 1 71 ? -15.020 6.349 17.466 1.00 90.00 71 PRO A O 1
ATOM 535 N N . ALA A 1 72 ? -16.391 8.007 16.822 1.00 84.81 72 ALA A N 1
ATOM 536 C CA . ALA A 1 72 ? -15.617 9.046 17.491 1.00 84.81 72 ALA A CA 1
ATOM 537 C C . ALA A 1 72 ? -15.568 8.805 19.013 1.00 84.81 72 ALA A C 1
ATOM 539 O O . ALA A 1 72 ? -16.545 8.354 19.610 1.00 84.81 72 ALA A O 1
ATOM 540 N N . ASN A 1 73 ? -14.440 9.153 19.639 1.00 87.69 73 ASN A N 1
ATOM 541 C CA . ASN A 1 73 ? -14.220 9.078 21.091 1.00 87.69 73 ASN A CA 1
ATOM 542 C C . ASN A 1 73 ? -14.270 7.665 21.706 1.00 87.69 73 ASN A C 1
ATOM 544 O O . ASN A 1 73 ? -14.610 7.524 22.881 1.00 87.69 73 ASN A O 1
ATOM 548 N N . MET A 1 74 ? -13.905 6.618 20.958 1.00 92.56 74 MET A N 1
ATOM 549 C CA . MET A 1 74 ? -13.694 5.301 21.570 1.00 92.56 74 MET A CA 1
ATOM 550 C C . MET A 1 74 ? -12.657 5.373 22.709 1.00 92.56 74 MET A C 1
ATOM 552 O O . MET A 1 74 ? -11.606 6.001 22.536 1.00 92.56 74 MET A O 1
ATOM 556 N N . PRO A 1 75 ? -12.904 4.704 23.852 1.00 94.31 75 PRO A N 1
ATOM 557 C CA . PRO A 1 75 ? -11.917 4.582 24.920 1.00 94.31 75 PRO A CA 1
ATOM 558 C C . PRO A 1 75 ? -10.601 3.969 24.419 1.00 94.31 75 PRO A C 1
ATOM 560 O O . PRO A 1 75 ? -10.603 3.028 23.621 1.00 94.31 75 PRO A O 1
ATOM 563 N N . ARG A 1 76 ? -9.458 4.502 24.878 1.00 90.50 76 ARG A N 1
ATOM 564 C CA . ARG A 1 76 ? -8.123 4.088 24.396 1.00 90.50 76 ARG A CA 1
ATOM 565 C C . ARG A 1 76 ? -7.843 2.601 24.619 1.00 90.50 76 ARG A C 1
ATOM 567 O O . ARG A 1 76 ? -7.202 1.971 23.787 1.00 90.50 76 ARG A O 1
ATOM 574 N N . ASP A 1 77 ? -8.318 2.039 25.720 1.00 94.56 77 ASP A N 1
ATOM 575 C CA . ASP A 1 77 ? -8.200 0.617 26.041 1.00 94.56 77 ASP A CA 1
ATOM 576 C C . ASP A 1 77 ? -8.951 -0.266 25.031 1.00 94.56 77 ASP A C 1
ATOM 578 O O . ASP A 1 77 ? -8.407 -1.272 24.574 1.00 94.56 77 ASP A O 1
ATOM 582 N N . VAL A 1 78 ? -10.149 0.150 24.603 1.00 93.75 78 VAL A N 1
ATOM 583 C CA . VAL A 1 78 ? -10.919 -0.535 23.554 1.00 93.75 78 VAL A CA 1
ATOM 584 C C . VAL A 1 78 ? -10.184 -0.465 22.216 1.00 93.75 78 VAL A C 1
ATOM 586 O O . VAL A 1 78 ? -10.045 -1.488 21.543 1.00 93.75 78 VAL A O 1
ATOM 589 N N . VAL A 1 79 ? -9.656 0.710 21.856 1.00 93.31 79 VAL A N 1
ATOM 590 C CA . VAL A 1 79 ? -8.855 0.901 20.633 1.00 93.31 79 VAL A CA 1
ATOM 591 C C . VAL A 1 79 ? -7.638 -0.021 20.632 1.00 93.31 79 VAL A C 1
ATOM 593 O O . VAL A 1 79 ? -7.407 -0.737 19.658 1.00 93.31 79 VAL A O 1
ATOM 596 N N . ASN A 1 80 ? -6.888 -0.046 21.733 1.00 92.81 80 ASN A N 1
ATOM 597 C CA . ASN A 1 80 ? -5.681 -0.856 21.855 1.00 92.81 80 ASN A CA 1
ATOM 598 C C . ASN A 1 80 ? -5.997 -2.351 21.782 1.00 92.81 80 ASN A C 1
ATOM 600 O O . ASN A 1 80 ? -5.302 -3.093 21.092 1.00 92.81 80 ASN A O 1
ATOM 604 N N . ARG A 1 81 ? -7.075 -2.798 22.436 1.00 93.69 81 ARG A N 1
ATOM 605 C CA . ARG A 1 81 ? -7.506 -4.199 22.385 1.00 93.69 81 ARG A CA 1
ATOM 606 C C . ARG A 1 81 ? -7.904 -4.625 20.971 1.00 93.69 81 ARG A C 1
ATOM 608 O O . ARG A 1 81 ? -7.523 -5.712 20.544 1.00 93.69 81 ARG A O 1
ATOM 615 N N . LEU A 1 82 ? -8.647 -3.785 20.247 1.00 92.31 82 LEU A N 1
ATOM 616 C CA . LEU A 1 82 ? -9.020 -4.053 18.855 1.00 92.31 82 LEU A CA 1
ATOM 617 C C . LEU A 1 82 ? -7.793 -4.081 17.941 1.00 92.31 82 LEU A C 1
ATOM 619 O O . LEU A 1 82 ? -7.647 -5.010 17.150 1.00 92.31 82 LEU A O 1
ATOM 623 N N . ASN A 1 83 ? -6.891 -3.105 18.081 1.00 93.25 83 ASN A N 1
ATOM 624 C CA . ASN A 1 83 ? -5.647 -3.070 17.319 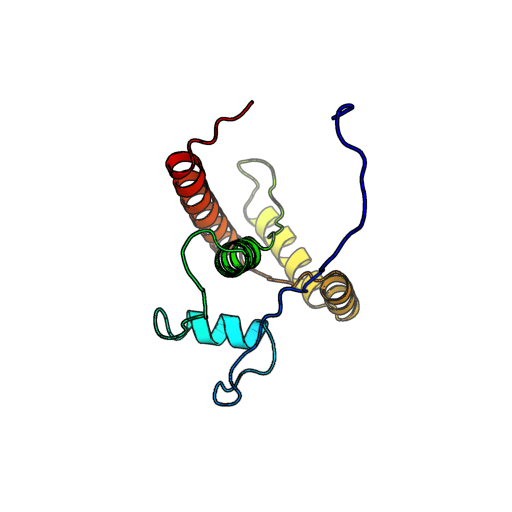1.00 93.25 83 ASN A CA 1
ATOM 625 C C . ASN A 1 83 ? -4.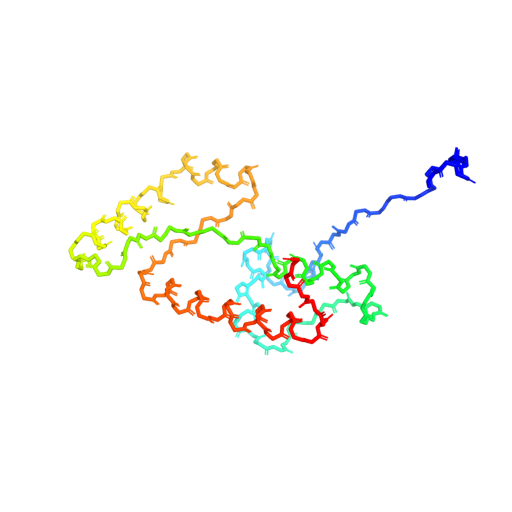821 -4.343 17.542 1.00 93.25 83 ASN A C 1
ATOM 627 O O . ASN A 1 83 ? -4.410 -4.974 16.573 1.00 93.25 83 ASN A O 1
ATOM 631 N N . GLN A 1 84 ? -4.656 -4.761 18.798 1.00 93.38 84 GLN A N 1
ATOM 632 C CA . GLN A 1 84 ? -3.896 -5.959 19.134 1.00 93.38 84 GLN A CA 1
ATOM 633 C C . GLN A 1 84 ? -4.506 -7.217 18.502 1.00 93.38 84 GLN A C 1
ATOM 635 O O . GLN A 1 84 ? -3.790 -7.995 17.877 1.00 93.38 84 GLN A O 1
ATOM 640 N N . ALA A 1 85 ? -5.830 -7.381 18.578 1.00 92.19 85 ALA A N 1
ATOM 641 C CA . ALA A 1 85 ? -6.522 -8.514 17.963 1.00 92.19 85 ALA A CA 1
ATOM 642 C C . ALA A 1 85 ? -6.343 -8.558 16.433 1.00 92.19 85 ALA A C 1
ATOM 644 O O . ALA A 1 85 ? -6.126 -9.632 15.865 1.00 92.19 85 ALA A O 1
ATOM 645 N N . ILE A 1 86 ? -6.387 -7.398 15.767 1.00 90.12 86 ILE A N 1
ATOM 646 C CA . ILE A 1 86 ? -6.122 -7.289 14.325 1.00 90.12 86 ILE A CA 1
ATOM 647 C C . ILE A 1 86 ? -4.677 -7.694 14.029 1.00 90.12 86 ILE A C 1
ATOM 649 O O . ILE A 1 86 ? -4.442 -8.565 13.195 1.00 90.12 86 ILE A O 1
ATOM 653 N N . VAL A 1 87 ? -3.708 -7.103 14.732 1.00 91.44 87 VAL A N 1
ATOM 654 C CA . VAL A 1 87 ? -2.279 -7.379 14.536 1.00 91.44 87 VAL A CA 1
ATOM 655 C C . VAL A 1 87 ? -1.966 -8.859 14.747 1.00 91.44 87 VAL A C 1
ATOM 657 O O . VAL A 1 87 ? -1.195 -9.430 13.980 1.00 91.44 87 VAL A O 1
ATOM 660 N N . ASP A 1 88 ? -2.572 -9.498 15.745 1.00 92.56 88 ASP A N 1
ATOM 661 C CA . ASP A 1 88 ? -2.355 -10.919 16.014 1.00 92.56 88 ASP A CA 1
ATOM 662 C C . ASP A 1 88 ? -3.001 -11.823 14.962 1.00 92.56 88 ASP A C 1
ATOM 664 O O . ASP A 1 88 ? -2.406 -12.828 14.577 1.00 92.56 88 ASP A O 1
ATOM 668 N N . THR A 1 89 ? -4.157 -11.434 14.418 1.00 89.94 89 THR A N 1
ATOM 669 C CA . THR A 1 89 ? -4.783 -12.138 13.286 1.00 89.94 89 THR A CA 1
ATOM 670 C C . THR A 1 89 ? -3.912 -12.042 12.031 1.00 89.94 89 THR A C 1
ATOM 672 O O . THR A 1 89 ? -3.678 -13.042 11.360 1.00 89.94 89 THR A O 1
ATOM 675 N N . LEU A 1 90 ? -3.334 -10.868 11.755 1.00 88.44 90 LEU A N 1
ATOM 676 C CA . LEU A 1 90 ? -2.447 -10.648 10.605 1.00 88.44 90 LEU A CA 1
ATOM 677 C C . LEU A 1 90 ? -1.078 -11.345 10.720 1.00 88.44 90 LEU A C 1
ATOM 679 O O . LEU A 1 90 ? -0.302 -11.298 9.769 1.00 88.44 90 LEU A O 1
ATOM 683 N N . LYS A 1 91 ? -0.764 -11.989 11.854 1.00 87.88 91 LYS A N 1
ATOM 684 C CA . LYS A 1 91 ? 0.416 -12.862 12.010 1.00 87.88 91 LYS A CA 1
ATOM 685 C C . LYS A 1 91 ? 0.120 -14.326 11.676 1.00 87.88 91 LYS A C 1
ATOM 687 O O . LYS A 1 91 ? 1.057 -15.117 11.569 1.00 87.88 91 LYS A O 1
ATOM 692 N N . GLN A 1 92 ? -1.151 -14.705 11.552 1.00 91.62 92 GLN A N 1
ATOM 693 C CA . GLN A 1 92 ? -1.541 -16.084 11.275 1.00 91.62 92 GLN A CA 1
ATOM 694 C C . GLN A 1 92 ? -1.225 -16.426 9.816 1.00 91.62 92 GLN A C 1
ATOM 696 O O . GLN A 1 92 ? -1.555 -15.675 8.897 1.00 91.62 92 GLN A O 1
ATOM 701 N N . LYS A 1 93 ? -0.529 -17.547 9.599 1.00 91.06 93 LYS A N 1
ATOM 702 C CA . LYS A 1 93 ? 0.009 -17.909 8.280 1.00 91.06 93 LYS A CA 1
ATOM 703 C C . LYS A 1 93 ? -1.095 -18.107 7.239 1.00 91.06 93 LYS A C 1
ATOM 705 O O . LYS A 1 93 ? -0.951 -17.650 6.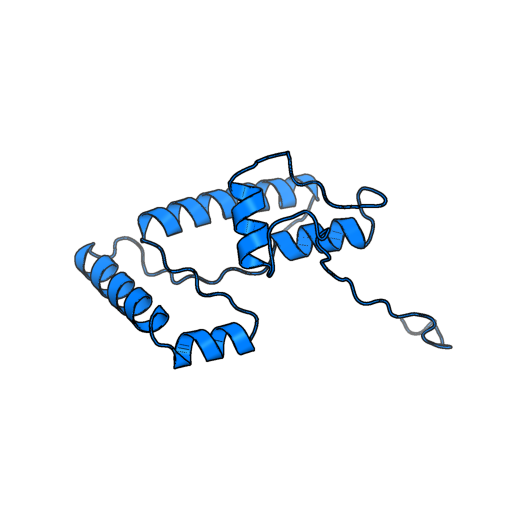116 1.00 91.06 93 LYS A O 1
ATOM 710 N N . ASP A 1 94 ? -2.180 -18.768 7.614 1.00 93.50 94 ASP A N 1
ATOM 711 C CA . ASP A 1 94 ? -3.353 -18.998 6.770 1.00 93.50 94 ASP A CA 1
ATOM 712 C C . ASP A 1 94 ? -4.032 -17.687 6.353 1.00 93.50 94 ASP A C 1
ATOM 714 O O . ASP A 1 94 ? -4.378 -17.523 5.183 1.00 93.50 94 ASP A O 1
ATOM 718 N N . VAL A 1 95 ? -4.141 -16.721 7.271 1.00 87.81 95 VAL A N 1
ATOM 719 C CA . VAL A 1 95 ? -4.663 -15.379 6.975 1.00 87.81 95 VAL A CA 1
ATOM 720 C C . VAL A 1 95 ? -3.746 -14.643 5.999 1.00 87.81 95 VAL A C 1
ATOM 722 O O . VAL A 1 95 ? -4.219 -14.100 5.001 1.00 87.81 95 VAL A O 1
ATOM 725 N N . ILE A 1 96 ? -2.431 -14.657 6.246 1.00 87.12 96 ILE A N 1
ATOM 726 C CA . ILE A 1 96 ? -1.443 -14.032 5.355 1.00 87.12 96 ILE A CA 1
ATOM 727 C C . ILE A 1 96 ? -1.508 -14.661 3.961 1.00 87.12 96 ILE A C 1
ATOM 729 O O . ILE A 1 96 ? -1.624 -13.938 2.974 1.00 87.12 96 ILE A O 1
ATOM 733 N N . ASP A 1 97 ? -1.460 -15.991 3.871 1.00 84.94 97 ASP A N 1
ATOM 734 C CA . ASP A 1 97 ? -1.488 -16.716 2.600 1.00 84.94 97 ASP A CA 1
ATOM 735 C C . ASP A 1 97 ? -2.768 -16.398 1.817 1.00 84.94 97 ASP A C 1
ATOM 737 O O . ASP A 1 97 ? -2.721 -16.176 0.605 1.00 84.94 97 ASP A O 1
ATOM 741 N N . ARG A 1 98 ? -3.911 -16.308 2.511 1.00 82.94 98 ARG A N 1
ATOM 742 C CA . ARG A 1 98 ? -5.192 -15.957 1.898 1.00 82.94 98 ARG A CA 1
ATOM 743 C C . ARG A 1 98 ? -5.195 -14.532 1.357 1.00 82.94 98 ARG A C 1
ATOM 745 O O . ARG A 1 98 ? -5.537 -14.343 0.192 1.00 82.94 98 ARG A O 1
ATOM 752 N N . MET A 1 99 ? -4.767 -13.553 2.150 1.00 81.19 99 MET A N 1
ATOM 753 C CA . MET A 1 99 ? -4.697 -12.157 1.704 1.00 81.19 99 MET A CA 1
ATOM 754 C C . MET A 1 99 ? -3.746 -11.995 0.515 1.00 81.19 99 MET A C 1
ATOM 756 O O . MET A 1 99 ? -4.096 -11.349 -0.473 1.00 81.19 99 MET A O 1
ATOM 760 N N . LEU A 1 100 ? -2.587 -12.659 0.555 1.00 81.19 100 LEU A N 1
ATOM 761 C CA . LEU A 1 100 ? -1.635 -12.654 -0.553 1.00 81.19 100 LEU A CA 1
ATOM 762 C C . LEU A 1 100 ? -2.208 -13.323 -1.810 1.00 81.19 100 LEU A C 1
ATOM 764 O O . LEU A 1 100 ? -1.970 -12.825 -2.909 1.00 81.19 100 LEU A O 1
ATOM 768 N N . SER A 1 101 ? -2.998 -14.397 -1.670 1.00 75.69 101 SER A N 1
ATOM 769 C CA . SER A 1 101 ? -3.688 -15.038 -2.804 1.00 75.69 101 SER A CA 1
ATOM 770 C C . SER A 1 101 ? -4.703 -14.116 -3.488 1.00 75.69 101 SER A C 1
ATOM 772 O O . SER A 1 101 ? -4.957 -14.250 -4.681 1.00 75.69 101 SER A O 1
ATOM 774 N N . GLU A 1 102 ? -5.239 -13.150 -2.742 1.00 72.62 102 GLU A N 1
ATOM 775 C CA . GLU A 1 102 ? -6.170 -12.125 -3.220 1.00 72.62 102 GLU A CA 1
ATOM 776 C C . GLU A 1 102 ? -5.444 -10.836 -3.652 1.00 72.62 102 GLU A C 1
ATOM 778 O O . GLU A 1 102 ? -6.078 -9.830 -3.962 1.00 72.62 102 GLU A O 1
ATOM 783 N N . GLY A 1 103 ? -4.106 -10.845 -3.684 1.00 70.19 103 GLY A N 1
ATOM 784 C CA . GLY A 1 103 ? -3.291 -9.698 -4.090 1.00 70.19 103 GLY A CA 1
ATOM 785 C C . GLY A 1 103 ? -3.206 -8.580 -3.047 1.00 70.19 103 GLY A C 1
ATOM 786 O O . GLY A 1 103 ? -2.741 -7.487 -3.370 1.00 70.19 103 GLY A O 1
ATOM 787 N N . THR A 1 104 ? -3.626 -8.835 -1.805 1.00 73.75 104 THR A N 1
ATOM 788 C CA . THR A 1 104 ? -3.552 -7.879 -0.694 1.00 73.75 104 THR A CA 1
ATOM 789 C C . THR A 1 104 ? -2.365 -8.205 0.202 1.00 73.75 104 THR A C 1
ATOM 791 O O . THR A 1 104 ? -2.238 -9.311 0.723 1.00 73.75 104 THR A O 1
ATOM 794 N N . VAL A 1 105 ? -1.488 -7.228 0.426 1.00 79.50 105 VAL A N 1
ATOM 795 C CA . VAL A 1 105 ? -0.359 -7.381 1.350 1.00 79.50 105 VAL A CA 1
ATOM 796 C C . VAL A 1 105 ? -0.777 -6.876 2.735 1.00 79.50 105 VAL A C 1
ATOM 798 O O . VAL A 1 105 ? -1.109 -5.697 2.857 1.00 79.50 105 VAL A O 1
ATOM 801 N N . PRO A 1 106 ? -0.742 -7.713 3.790 1.00 79.56 106 PRO A N 1
ATOM 802 C CA . PRO A 1 106 ? -1.020 -7.261 5.149 1.00 79.56 106 PRO A CA 1
ATOM 803 C C . PRO A 1 106 ? -0.029 -6.186 5.605 1.00 79.56 106 PRO A C 1
ATOM 805 O O . PRO A 1 106 ? 1.188 -6.388 5.566 1.00 79.56 106 PRO A O 1
ATOM 808 N N . THR A 1 107 ? -0.550 -5.062 6.092 1.00 83.19 107 THR A N 1
ATOM 809 C CA . THR A 1 107 ? 0.240 -3.958 6.654 1.00 83.19 107 THR A CA 1
ATOM 810 C C . THR A 1 107 ? -0.222 -3.650 8.081 1.00 83.19 107 THR A C 1
ATOM 812 O O . THR A 1 107 ? -0.980 -2.701 8.283 1.00 83.19 107 THR A O 1
ATOM 815 N N . PRO A 1 108 ? 0.172 -4.456 9.086 1.00 82.94 108 PRO A N 1
ATOM 816 C CA . PRO A 1 108 ? -0.138 -4.147 10.478 1.00 82.94 108 PRO A CA 1
ATOM 817 C C . PRO A 1 108 ? 0.533 -2.830 10.893 1.00 82.94 108 PRO A C 1
ATOM 819 O O . PRO A 1 108 ? 1.704 -2.603 10.588 1.00 82.94 108 PRO A O 1
ATOM 822 N N . SER A 1 109 ? -0.206 -1.980 11.602 1.00 86.88 109 SER A N 1
ATOM 823 C CA . SER A 1 109 ? 0.271 -0.696 12.121 1.00 86.88 109 SER A CA 1
ATOM 824 C C . SER A 1 109 ? -0.365 -0.389 13.475 1.00 86.88 109 SER A C 1
ATOM 826 O O . SER A 1 109 ? -1.393 -0.962 13.850 1.00 86.88 109 SER A O 1
ATOM 828 N N . SER A 1 110 ? 0.212 0.562 14.200 1.00 92.25 110 SER A N 1
ATOM 829 C CA . SER A 1 110 ? -0.434 1.181 15.357 1.00 92.25 110 SER A CA 1
ATOM 830 C C . SER A 1 110 ? -1.594 2.105 14.933 1.00 92.25 110 SER A C 1
ATOM 832 O O . SER A 1 110 ? -1.665 2.524 13.769 1.00 92.25 110 SER A O 1
ATOM 834 N N . PRO A 1 111 ? -2.505 2.467 15.859 1.00 90.69 111 PRO A N 1
ATOM 835 C CA . PRO A 1 111 ? -3.566 3.439 15.585 1.00 90.69 111 PRO A CA 1
ATOM 836 C C . PRO A 1 111 ? -3.040 4.818 15.154 1.00 90.69 111 PRO A C 1
ATOM 838 O O . PRO A 1 111 ? -3.617 5.443 14.265 1.00 90.69 111 PRO A O 1
ATOM 841 N N . ASP A 1 112 ? -1.933 5.281 15.742 1.00 89.94 112 ASP A N 1
ATOM 842 C CA . ASP A 1 112 ? -1.344 6.593 15.439 1.00 89.94 112 ASP A CA 1
ATOM 843 C C . ASP A 1 112 ? -0.657 6.615 14.061 1.00 89.94 112 ASP A C 1
ATOM 845 O O . ASP A 1 112 ? -0.776 7.592 13.312 1.00 89.94 112 ASP A O 1
ATOM 849 N N . GLU A 1 113 ? 0.013 5.522 13.681 1.00 88.50 113 GLU A N 1
ATOM 850 C CA . GLU A 1 113 ? 0.556 5.345 12.327 1.00 88.50 113 GLU A CA 1
ATOM 851 C C . GLU A 1 113 ? -0.565 5.307 11.287 1.00 88.50 113 GLU A C 1
ATOM 853 O O . GLU A 1 113 ? -0.475 5.985 10.262 1.00 88.50 113 GLU A O 1
ATOM 858 N N . PHE A 1 114 ? -1.655 4.586 11.573 1.00 89.56 114 PHE A N 1
ATOM 859 C CA . PHE A 1 114 ? -2.815 4.529 10.687 1.00 89.56 114 PHE A CA 1
ATOM 860 C C . PHE A 1 114 ? -3.475 5.904 10.522 1.00 89.56 114 PHE A C 1
ATOM 862 O O . PHE A 1 114 ? -3.763 6.325 9.402 1.00 89.56 114 PHE A O 1
ATOM 869 N N . LEU A 1 115 ? -3.640 6.659 11.614 1.00 88.56 115 LEU A N 1
ATOM 870 C CA . LEU A 1 115 ? -4.149 8.031 11.564 1.00 88.56 115 LEU A CA 1
ATOM 871 C C . LEU A 1 115 ? -3.255 8.940 10.711 1.00 88.56 115 LEU A C 1
ATOM 873 O O . LEU A 1 115 ? -3.757 9.759 9.937 1.00 88.56 115 LEU A O 1
ATOM 877 N N . SER A 1 116 ? -1.937 8.810 10.856 1.00 89.81 116 SER A N 1
ATOM 878 C CA . SER A 1 116 ? -0.965 9.585 10.080 1.00 89.81 116 SER A CA 1
ATOM 879 C C . SER A 1 116 ? -1.058 9.259 8.589 1.00 89.81 116 SER A C 1
ATOM 881 O O . SER A 1 116 ? -1.087 10.171 7.761 1.00 89.81 116 SER A O 1
ATOM 883 N N . TYR A 1 117 ? -1.200 7.976 8.255 1.00 87.62 117 TYR A N 1
ATOM 884 C CA . TYR A 1 117 ? -1.385 7.514 6.885 1.00 87.62 117 TYR A CA 1
ATOM 885 C C . TYR A 1 117 ? -2.697 8.020 6.265 1.00 87.62 117 TYR A C 1
ATOM 887 O O . TYR A 1 117 ? -2.675 8.610 5.183 1.00 87.62 117 TYR A O 1
ATOM 895 N N . MET A 1 118 ? -3.827 7.914 6.978 1.00 88.94 118 MET A N 1
ATOM 896 C CA . MET A 1 118 ? -5.108 8.454 6.502 1.00 88.94 118 MET A CA 1
ATOM 897 C C . MET A 1 118 ? -5.023 9.954 6.206 1.00 88.94 118 MET A C 1
ATOM 899 O O . MET A 1 118 ? -5.533 10.415 5.188 1.00 88.94 118 MET A O 1
ATOM 903 N N . LYS A 1 119 ? -4.353 10.731 7.068 1.00 89.25 119 LYS A N 1
ATOM 904 C CA . LYS A 1 119 ? -4.148 12.169 6.835 1.00 89.25 119 LYS A CA 1
ATOM 905 C C . LYS A 1 119 ? -3.335 12.432 5.566 1.00 89.25 119 LYS A C 1
ATOM 907 O O . LYS A 1 119 ? -3.682 13.347 4.819 1.00 89.25 119 LYS A O 1
ATOM 912 N N . SER A 1 120 ? -2.282 11.650 5.309 1.00 88.75 120 SER A N 1
ATOM 913 C CA . SER A 1 120 ? -1.493 11.798 4.080 1.00 88.75 120 SER A CA 1
ATOM 914 C C . SER A 1 120 ? -2.286 11.431 2.829 1.00 88.75 120 SER A C 1
ATOM 916 O O . SER A 1 120 ? -2.213 12.160 1.842 1.00 88.75 120 SER A O 1
ATOM 918 N N . GLU A 1 121 ? -3.098 10.375 2.895 1.00 88.94 121 GLU A N 1
ATOM 919 C CA . GLU A 1 121 ? -3.942 9.935 1.782 1.00 88.94 121 GLU A CA 1
ATOM 920 C C . GLU A 1 121 ? -5.028 10.967 1.472 1.00 88.94 121 GLU A C 1
ATOM 922 O O . GLU A 1 121 ? -5.164 11.392 0.327 1.00 88.94 121 GLU A O 1
ATOM 927 N N . LEU A 1 122 ? -5.735 11.465 2.493 1.00 87.69 122 LEU A N 1
ATOM 928 C CA . LEU A 1 122 ? -6.737 12.522 2.327 1.00 87.69 122 LEU A CA 1
ATOM 929 C C . LEU A 1 122 ? -6.135 13.788 1.709 1.00 87.69 122 LEU A C 1
ATOM 931 O O . LEU A 1 122 ? -6.750 14.396 0.833 1.00 87.69 122 LEU A O 1
ATOM 935 N N . LYS A 1 123 ? -4.926 14.179 2.133 1.00 91.44 123 LYS A N 1
ATOM 936 C CA . LYS A 1 123 ? -4.229 15.324 1.541 1.00 91.44 123 LYS A CA 1
ATOM 937 C C . LYS A 1 123 ? -3.883 15.057 0.075 1.00 91.44 123 LYS A C 1
ATOM 939 O O . LYS A 1 123 ? -4.231 15.868 -0.779 1.00 91.44 123 LYS A O 1
ATOM 944 N N . LYS A 1 124 ? -3.217 13.935 -0.212 1.00 86.88 124 LYS A N 1
ATOM 945 C CA . LYS A 1 124 ? -2.777 13.564 -1.562 1.00 86.88 124 LYS A CA 1
ATOM 946 C C . LYS A 1 124 ? -3.959 13.517 -2.529 1.00 86.88 124 LYS A C 1
ATOM 948 O O . LYS A 1 124 ? -3.936 14.191 -3.555 1.00 86.88 124 LYS A O 1
ATOM 953 N N . TRP A 1 125 ? -5.005 12.768 -2.190 1.00 85.81 125 TRP A N 1
ATOM 954 C CA . TRP A 1 125 ? -6.174 12.620 -3.053 1.00 85.81 125 TRP A CA 1
ATOM 955 C C . TRP A 1 125 ? -6.990 13.909 -3.153 1.00 85.81 125 TRP A C 1
ATOM 957 O O . TRP A 1 125 ? -7.510 14.211 -4.224 1.00 85.81 125 TRP A O 1
ATOM 967 N N . GLY A 1 126 ? -7.029 14.726 -2.095 1.00 88.44 126 GLY A N 1
ATOM 968 C CA . GLY A 1 126 ? -7.606 16.069 -2.151 1.00 88.44 126 GLY A CA 1
ATOM 969 C C . GLY A 1 126 ? -6.882 16.994 -3.136 1.00 88.44 126 GLY A C 1
ATOM 970 O O . GLY A 1 126 ? -7.536 17.727 -3.879 1.00 88.44 126 GLY A O 1
ATOM 971 N N . ASP A 1 127 ? -5.548 16.945 -3.179 1.00 88.88 127 ASP A N 1
ATOM 972 C CA . ASP A 1 127 ? -4.738 17.706 -4.137 1.00 88.88 127 ASP A CA 1
ATOM 973 C C . ASP A 1 127 ? -4.969 17.199 -5.577 1.00 88.88 127 ASP A C 1
ATOM 975 O O . ASP A 1 127 ? -5.204 18.003 -6.482 1.00 88.88 127 ASP A O 1
ATOM 979 N N . VAL A 1 128 ? -5.022 15.874 -5.781 1.00 85.00 128 VAL A N 1
ATOM 980 C CA . VAL A 1 128 ? -5.321 15.250 -7.087 1.00 85.00 128 VAL A CA 1
ATOM 981 C C . VAL A 1 128 ? -6.711 15.639 -7.602 1.00 85.00 128 VAL A C 1
ATOM 983 O O . VAL A 1 128 ? -6.829 16.061 -8.751 1.00 85.00 128 VAL A O 1
ATOM 986 N N . VAL A 1 129 ? -7.755 15.557 -6.769 1.00 87.31 129 VAL A N 1
ATOM 987 C CA . VAL A 1 129 ? -9.137 15.930 -7.139 1.00 87.31 129 VAL A CA 1
ATOM 988 C C . VAL A 1 129 ? -9.212 17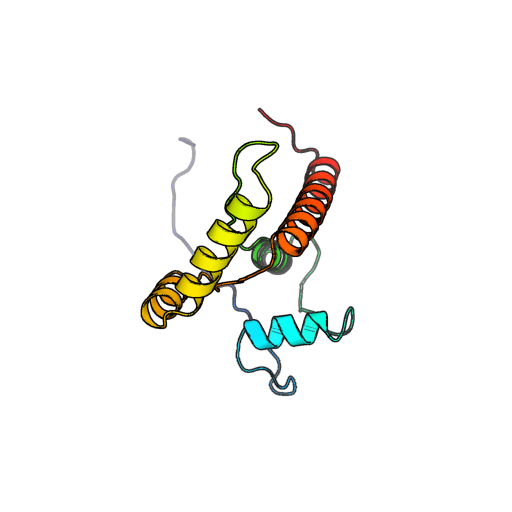.387 -7.595 1.00 87.31 129 VAL A C 1
ATOM 990 O O . VAL A 1 129 ? -9.825 17.678 -8.623 1.00 87.31 129 VAL A O 1
ATOM 993 N N . LYS A 1 130 ? -8.542 18.300 -6.877 1.00 88.00 130 LYS A N 1
ATOM 994 C CA . LYS A 1 130 ? -8.480 19.724 -7.241 1.00 88.00 130 LYS A CA 1
ATOM 995 C C . LYS A 1 130 ? -7.753 19.946 -8.562 1.00 88.00 130 LYS A C 1
ATOM 997 O O . LYS A 1 130 ? -8.261 20.676 -9.408 1.00 88.00 130 LYS A O 1
ATOM 1002 N N . MET A 1 131 ? -6.588 19.321 -8.745 1.00 82.00 131 MET A N 1
ATOM 1003 C CA . MET A 1 131 ? -5.804 19.438 -9.980 1.00 82.00 131 MET A CA 1
ATOM 1004 C C . MET A 1 131 ? -6.552 18.881 -11.194 1.00 82.00 131 MET A C 1
ATOM 1006 O O . MET A 1 131 ? -6.490 19.464 -12.272 1.00 82.00 131 MET A O 1
ATOM 1010 N N . ALA A 1 132 ? -7.267 17.771 -11.016 1.00 81.94 132 ALA A N 1
ATOM 1011 C CA . ALA A 1 132 ? -8.023 17.114 -12.074 1.00 81.94 132 ALA A CA 1
ATOM 1012 C C . ALA A 1 132 ? -9.398 17.759 -12.339 1.00 81.94 132 ALA A C 1
ATOM 1014 O O . ALA A 1 132 ? -10.087 17.351 -13.271 1.00 81.94 132 ALA A O 1
ATOM 1015 N N . GLY A 1 133 ? -9.817 18.746 -11.537 1.00 88.31 133 GLY A N 1
ATOM 1016 C CA . GLY A 1 133 ? -11.120 19.403 -11.678 1.00 88.31 133 GLY A CA 1
ATOM 1017 C C . GLY A 1 133 ? -12.317 18.477 -11.429 1.00 88.31 133 GLY A C 1
ATOM 1018 O O . GLY A 1 133 ? -13.410 18.749 -11.926 1.00 88.31 133 GLY A O 1
ATOM 1019 N N . ILE A 1 134 ? -12.120 17.385 -10.681 1.00 86.31 134 ILE A N 1
ATOM 1020 C CA . ILE A 1 134 ? -13.154 16.383 -10.396 1.00 86.31 134 ILE A CA 1
ATOM 1021 C C . ILE A 1 134 ? -14.148 16.973 -9.389 1.00 86.31 134 ILE A C 1
ATOM 1023 O O . ILE A 1 134 ? -13.751 17.518 -8.358 1.00 86.31 134 ILE A O 1
ATOM 1027 N N . LYS A 1 135 ? -15.446 16.858 -9.678 1.00 81.88 135 LYS A N 1
ATOM 1028 C CA . LYS A 1 135 ? -16.526 17.272 -8.775 1.00 81.88 135 LYS A CA 1
ATOM 1029 C C . LYS A 1 135 ? -17.304 16.039 -8.313 1.00 81.88 135 LYS A C 1
ATOM 1031 O O . LYS A 1 135 ? -17.516 15.154 -9.140 1.00 81.88 135 LYS A O 1
ATOM 1036 N N . PRO A 1 136 ? -17.710 15.969 -7.033 1.00 72.56 136 PRO A N 1
ATOM 1037 C CA . PRO A 1 136 ? -18.713 15.000 -6.619 1.00 72.56 136 PRO A CA 1
ATOM 1038 C C . PRO A 1 136 ? -20.011 15.273 -7.386 1.00 72.56 136 PRO A C 1
ATOM 1040 O O . PRO A 1 136 ? -20.323 16.431 -7.680 1.00 72.56 136 PRO A O 1
ATOM 1043 N N . GLU A 1 137 ? -20.695 14.198 -7.749 1.00 57.94 137 GLU A N 1
ATOM 1044 C CA . GLU A 1 137 ? -21.959 14.218 -8.495 1.00 57.94 137 GLU A CA 1
ATOM 1045 C C . GLU A 1 137 ? -23.117 14.737 -7.634 1.00 57.94 137 GLU A C 1
ATOM 1047 O O . GLU A 1 137 ? -23.100 14.485 -6.404 1.00 57.94 137 GLU A O 1
#